Protein AF-A0A1Y0BW65-F1 (afdb_monomer)

Mean predicted aligned error: 6.93 Å

Foldseek 3Di:
DPPAQADAPVDQRQQWDQDPNWIKGKPDRPRHPPVPPLPPLVPDQAEAEADAFAEDDQVQQWEAEPNDTDTDPDRLRVLLVVLVCVVCVVSNHHYDPDDVVVALRHKYKYKHWDHKYWYQDPQGIKIKTWMKIWIHGNVDTDIDIDIMIMDIGPHDDPVCVNVVVSVRSND

pLDDT: mean 86.5, std 14.14, range [39.19, 97.94]

Structure (mmCIF, N/CA/C/O backbone):
data_AF-A0A1Y0BW65-F1
#
_entry.id   AF-A0A1Y0BW65-F1
#
loop_
_atom_site.group_PDB
_atom_site.id
_atom_site.type_symbol
_atom_site.label_atom_id
_atom_site.label_alt_id
_atom_site.label_comp_id
_atom_site.label_asym_id
_atom_site.label_entity_id
_atom_site.label_seq_id
_atom_site.pdbx_PDB_ins_code
_atom_site.Cartn_x
_atom_site.Cartn_y
_atom_site.Cartn_z
_atom_site.occupancy
_atom_site.B_iso_or_equiv
_atom_site.auth_seq_id
_atom_site.auth_comp_id
_atom_site.auth_asym_id
_atom_site.auth_atom_id
_atom_site.pdbx_PDB_model_num
ATOM 1 N N . SER A 1 1 ? 16.531 -30.750 9.169 1.00 39.47 1 SER A N 1
ATOM 2 C CA . SER A 1 1 ? 16.311 -29.639 10.112 1.00 39.47 1 SER A CA 1
ATOM 3 C C . SER A 1 1 ? 16.485 -28.324 9.358 1.00 39.47 1 SER A C 1
ATOM 5 O O . SER A 1 1 ? 17.614 -27.980 9.040 1.00 39.47 1 SER A O 1
ATOM 7 N N . LYS A 1 2 ? 15.400 -27.657 8.930 1.00 39.19 2 LYS A N 1
ATOM 8 C CA . LYS A 1 2 ? 15.455 -26.349 8.238 1.00 39.19 2 LYS A CA 1
ATOM 9 C C . LYS A 1 2 ? 15.138 -25.248 9.254 1.00 39.19 2 LYS A C 1
ATOM 11 O O . LYS A 1 2 ? 14.024 -24.743 9.294 1.00 39.19 2 LYS A O 1
ATOM 16 N N . ASN A 1 3 ? 16.102 -24.950 10.118 1.00 52.09 3 ASN A N 1
ATOM 17 C CA . ASN A 1 3 ? 15.992 -23.903 11.130 1.00 52.09 3 ASN A CA 1
ATOM 18 C C . ASN A 1 3 ? 16.607 -22.602 10.594 1.00 52.09 3 ASN A C 1
ATOM 20 O O . ASN A 1 3 ? 17.805 -22.401 10.755 1.00 52.09 3 ASN A O 1
ATOM 24 N N . SER A 1 4 ? 15.783 -21.781 9.931 1.00 56.47 4 SER A N 1
ATOM 25 C CA . SER A 1 4 ? 15.852 -20.302 9.871 1.00 56.47 4 SER A CA 1
ATOM 26 C C . SER A 1 4 ? 14.985 -19.789 8.706 1.00 56.47 4 SER A C 1
ATOM 28 O O . SER A 1 4 ? 15.422 -19.742 7.562 1.00 56.47 4 SER A O 1
ATOM 30 N N . GLN A 1 5 ? 13.718 -19.435 8.952 1.00 65.94 5 GLN A N 1
ATOM 31 C CA . GLN A 1 5 ? 12.853 -18.838 7.909 1.00 65.94 5 GLN A CA 1
ATOM 32 C C . GLN A 1 5 ? 12.758 -17.315 7.987 1.00 65.94 5 GLN A C 1
ATOM 34 O O . GLN A 1 5 ? 11.921 -16.701 7.333 1.00 65.94 5 GLN A O 1
ATOM 39 N N . CYS A 1 6 ? 13.605 -16.704 8.798 1.00 69.94 6 CYS A N 1
ATOM 40 C CA . CYS A 1 6 ? 13.680 -15.269 8.912 1.00 69.94 6 CYS A CA 1
ATOM 41 C C . CYS A 1 6 ? 15.125 -14.877 9.243 1.00 69.94 6 CYS A C 1
ATOM 43 O O . CYS A 1 6 ? 15.888 -15.663 9.814 1.00 69.94 6 CYS A O 1
ATOM 45 N N . SER A 1 7 ? 15.493 -13.672 8.837 1.00 74.06 7 SER A N 1
ATOM 46 C CA . SER A 1 7 ? 16.788 -13.037 9.052 1.00 74.06 7 SER A CA 1
ATOM 47 C C . SER A 1 7 ? 16.697 -12.066 10.232 1.00 74.06 7 SER A C 1
ATOM 49 O O . SER A 1 7 ? 15.607 -11.654 10.637 1.00 74.06 7 SER A O 1
ATOM 51 N N . SER A 1 8 ? 17.835 -11.659 10.797 1.00 75.56 8 SER A N 1
ATOM 52 C CA . SER A 1 8 ? 17.840 -10.589 11.803 1.00 75.56 8 SER A CA 1
ATOM 53 C C . SER A 1 8 ? 17.284 -9.284 11.211 1.00 75.56 8 SER A C 1
ATOM 55 O O . SER A 1 8 ? 17.624 -8.934 10.080 1.00 75.56 8 SER A O 1
ATOM 57 N N . CYS A 1 9 ? 16.491 -8.534 11.987 1.00 74.31 9 CYS A N 1
ATOM 58 C CA . CYS A 1 9 ? 16.044 -7.172 11.629 1.00 74.31 9 CYS A CA 1
ATOM 59 C C . CYS A 1 9 ? 17.191 -6.175 11.485 1.00 74.31 9 CYS A C 1
ATOM 61 O O . CYS A 1 9 ? 16.990 -5.082 10.976 1.00 74.31 9 CYS A O 1
ATOM 63 N N . GLU A 1 10 ? 18.372 -6.528 11.976 1.00 76.06 10 GLU A N 1
ATOM 64 C CA . GLU A 1 10 ? 19.573 -5.702 11.883 1.00 76.06 10 GLU A CA 1
ATOM 65 C C . GLU A 1 10 ? 20.397 -6.049 10.635 1.00 76.06 10 GLU A C 1
ATOM 67 O O . GLU A 1 10 ? 21.383 -5.384 10.335 1.00 76.06 10 GLU A O 1
ATOM 72 N N . SER A 1 11 ? 20.004 -7.095 9.897 1.00 78.00 11 SER A N 1
ATOM 73 C CA . SER A 1 11 ? 20.703 -7.557 8.698 1.00 78.00 11 SER A CA 1
ATOM 74 C C . SER A 1 11 ? 19.991 -7.112 7.413 1.00 78.00 11 SER A C 1
ATOM 76 O O . SER A 1 11 ? 18.757 -7.131 7.374 1.00 78.00 11 SER A O 1
ATOM 78 N N . PRO A 1 12 ? 20.730 -6.807 6.325 1.00 72.19 12 PRO A N 1
ATOM 79 C CA . PRO A 1 12 ? 20.138 -6.514 5.014 1.00 72.19 12 PRO A CA 1
ATOM 80 C C . PRO A 1 12 ? 19.199 -7.622 4.519 1.00 72.19 12 PRO A C 1
ATOM 82 O O . PRO A 1 12 ? 18.122 -7.347 3.998 1.00 72.19 12 PRO A O 1
ATOM 85 N N . GLY A 1 13 ? 19.531 -8.886 4.806 1.00 76.38 13 GLY A N 1
ATOM 86 C CA . GLY A 1 13 ? 18.698 -10.043 4.465 1.00 76.38 13 GLY A CA 1
ATOM 87 C C . GLY A 1 13 ? 17.323 -10.082 5.149 1.00 76.38 13 GLY A C 1
ATOM 88 O O . GLY A 1 13 ? 16.528 -10.961 4.840 1.00 76.38 13 GLY A O 1
ATOM 89 N N . GLY A 1 14 ? 17.024 -9.173 6.085 1.00 79.81 14 GLY A N 1
ATOM 90 C CA . GLY A 1 14 ? 15.678 -8.980 6.635 1.00 79.81 14 GLY A CA 1
ATOM 91 C C . GLY A 1 14 ? 14.772 -8.108 5.758 1.00 79.81 14 GLY A C 1
ATOM 92 O O . GLY A 1 14 ? 13.551 -8.186 5.888 1.00 79.81 14 GLY A O 1
ATOM 93 N N . PHE A 1 15 ? 15.357 -7.311 4.864 1.00 85.88 15 PHE A N 1
ATOM 94 C CA . PHE A 1 15 ? 14.691 -6.311 4.020 1.00 85.88 15 PHE A CA 1
ATOM 95 C C . PHE A 1 15 ? 14.712 -6.674 2.531 1.00 85.88 15 PHE A C 1
ATOM 97 O O . PHE A 1 15 ? 14.035 -6.037 1.726 1.00 85.88 15 PHE A O 1
ATOM 104 N N . GLU A 1 16 ? 15.464 -7.713 2.179 1.00 89.88 16 GLU A N 1
ATOM 105 C CA . GLU A 1 16 ? 15.623 -8.212 0.820 1.00 89.88 16 GLU A CA 1
ATOM 106 C C . GLU A 1 16 ? 14.892 -9.548 0.623 1.00 89.88 16 GLU A C 1
ATOM 108 O O . GLU A 1 16 ? 14.811 -10.384 1.525 1.00 89.88 16 GLU A O 1
ATOM 113 N N . ALA A 1 17 ? 14.372 -9.778 -0.581 1.00 89.62 17 ALA A N 1
ATOM 114 C CA . ALA A 1 17 ? 13.780 -11.050 -0.978 1.00 89.62 17 ALA A CA 1
ATOM 115 C C . ALA A 1 17 ? 13.952 -11.297 -2.482 1.00 89.62 17 ALA A C 1
ATOM 117 O O . ALA A 1 17 ? 13.946 -10.367 -3.284 1.00 89.62 17 ALA A O 1
ATOM 118 N N . LYS A 1 18 ? 14.036 -12.568 -2.893 1.00 92.19 18 LYS A N 1
ATOM 119 C CA . LYS A 1 18 ? 13.882 -12.934 -4.308 1.00 92.19 18 LYS A CA 1
ATOM 120 C C . LYS A 1 18 ? 12.408 -13.150 -4.624 1.00 92.19 18 LYS A C 1
ATOM 122 O O . LYS A 1 18 ? 11.811 -14.110 -4.139 1.00 92.19 18 LYS A O 1
ATOM 127 N N . ILE A 1 19 ? 11.835 -12.289 -5.460 1.00 90.06 19 ILE A N 1
ATOM 128 C CA . ILE A 1 19 ? 10.431 -12.361 -5.879 1.00 90.06 19 ILE A CA 1
ATOM 129 C C . ILE A 1 19 ? 10.393 -12.387 -7.403 1.00 90.06 19 ILE A C 1
ATOM 131 O O . ILE A 1 19 ? 10.914 -11.484 -8.050 1.00 90.06 19 ILE A O 1
ATOM 135 N N . LYS A 1 20 ? 9.801 -13.446 -7.972 1.00 91.62 20 LYS A N 1
ATOM 136 C CA . LYS A 1 20 ? 9.796 -13.709 -9.424 1.00 91.62 20 LYS A CA 1
ATOM 137 C C . LYS A 1 20 ? 11.196 -13.690 -10.065 1.00 91.62 20 LYS A C 1
ATOM 139 O O . LYS A 1 20 ? 11.372 -13.301 -11.209 1.00 91.62 20 LYS A O 1
ATOM 144 N N . GLY A 1 21 ? 12.209 -14.118 -9.311 1.00 91.75 21 GLY A N 1
ATOM 145 C CA . GLY A 1 21 ? 13.603 -14.132 -9.765 1.00 91.75 21 GLY A CA 1
ATOM 146 C C . GLY A 1 21 ? 14.328 -12.785 -9.668 1.00 91.75 21 GLY A C 1
ATOM 147 O O . GLY A 1 21 ? 15.551 -12.775 -9.787 1.00 91.75 21 GLY A O 1
ATOM 148 N N . LEU A 1 22 ? 13.620 -11.690 -9.375 1.00 94.75 22 LEU A N 1
ATOM 149 C CA . LEU A 1 22 ? 14.193 -10.358 -9.176 1.00 94.75 22 LEU A CA 1
ATOM 150 C C . LEU A 1 22 ? 14.544 -10.114 -7.705 1.00 94.75 22 LEU A C 1
ATOM 152 O O . LEU A 1 22 ? 13.912 -10.680 -6.806 1.00 94.75 22 LEU A O 1
ATOM 156 N N . LEU A 1 23 ? 15.551 -9.270 -7.462 1.00 94.69 23 LEU A N 1
ATOM 157 C CA . 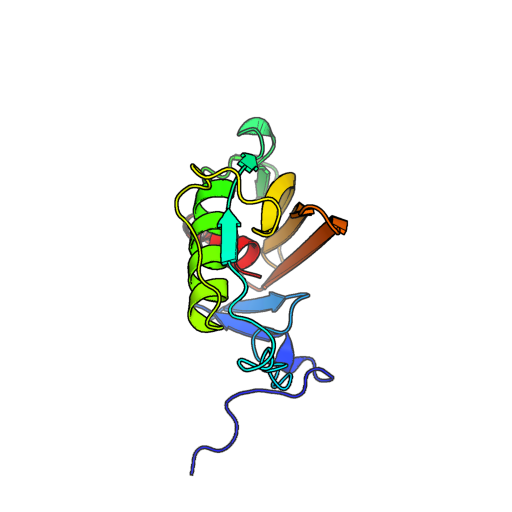LEU A 1 23 ? 15.887 -8.820 -6.113 1.00 94.69 23 LEU A CA 1
ATOM 158 C C . LEU A 1 23 ? 14.946 -7.681 -5.722 1.00 94.69 23 LEU A C 1
ATOM 160 O O . LEU A 1 23 ? 14.955 -6.613 -6.331 1.00 94.69 23 LEU A O 1
ATOM 164 N N . TYR A 1 24 ? 14.139 -7.938 -4.705 1.00 94.00 24 TYR A N 1
ATOM 165 C CA . TYR A 1 24 ? 13.208 -6.998 -4.112 1.00 94.00 24 TYR A CA 1
ATOM 166 C C . TYR A 1 24 ? 13.778 -6.484 -2.792 1.00 94.00 24 TYR A C 1
ATOM 168 O O . TYR A 1 24 ? 14.147 -7.289 -1.938 1.00 94.00 24 TYR A O 1
ATOM 176 N N . ILE A 1 25 ? 13.824 -5.169 -2.625 1.00 93.81 25 ILE A N 1
ATOM 177 C CA . ILE A 1 25 ? 14.353 -4.478 -1.448 1.00 93.81 25 ILE A CA 1
ATOM 178 C C . ILE A 1 25 ? 13.255 -3.567 -0.904 1.00 93.81 25 ILE A C 1
ATOM 180 O O . ILE A 1 25 ? 12.541 -2.917 -1.665 1.00 93.81 25 ILE A O 1
ATOM 184 N N . SER A 1 26 ? 13.107 -3.537 0.413 1.00 90.31 26 SER A N 1
ATOM 185 C CA . SER A 1 26 ? 12.027 -2.855 1.122 1.00 90.31 26 SER A CA 1
ATOM 186 C C . SER A 1 26 ? 12.571 -2.057 2.295 1.00 90.31 26 SER A C 1
ATOM 188 O O . SER A 1 26 ? 13.522 -2.486 2.940 1.00 90.31 26 SER A O 1
ATOM 190 N N . ASP A 1 27 ? 11.943 -0.935 2.638 1.00 88.25 27 ASP A N 1
ATOM 191 C CA . ASP A 1 27 ? 12.229 -0.247 3.905 1.00 88.25 27 ASP A CA 1
ATOM 192 C C . ASP A 1 27 ? 11.510 -0.871 5.119 1.00 88.25 27 ASP A C 1
ATOM 194 O O . ASP A 1 27 ? 11.823 -0.552 6.267 1.00 88.25 27 ASP A O 1
ATOM 198 N N . VAL A 1 28 ? 10.602 -1.819 4.876 1.00 83.81 28 VAL A N 1
ATOM 199 C CA . VAL A 1 28 ? 9.945 -2.666 5.881 1.00 83.81 28 VAL A CA 1
ATOM 200 C C . VAL A 1 28 ? 10.552 -4.072 5.863 1.00 83.81 28 VAL A C 1
ATOM 202 O O . VAL A 1 28 ? 10.768 -4.652 4.800 1.00 83.81 28 VAL A O 1
ATOM 205 N N . GLY A 1 29 ? 10.831 -4.649 7.034 1.00 79.75 29 GLY A N 1
ATOM 206 C CA . GLY A 1 29 ? 11.454 -5.972 7.137 1.00 79.75 29 GLY A CA 1
ATOM 207 C C . GLY A 1 29 ? 10.536 -7.096 6.641 1.00 79.75 29 GLY A C 1
ATOM 208 O O . GLY A 1 29 ? 9.660 -7.543 7.376 1.00 79.75 29 GLY A O 1
ATOM 209 N N . ILE A 1 30 ? 10.756 -7.581 5.418 1.00 74.94 30 ILE A N 1
ATOM 210 C CA . ILE A 1 30 ? 9.965 -8.642 4.765 1.00 74.94 30 ILE A CA 1
ATOM 211 C C . ILE A 1 30 ? 10.276 -10.019 5.354 1.00 74.94 30 ILE A C 1
ATOM 213 O O . ILE A 1 30 ? 9.386 -10.848 5.535 1.00 74.94 30 ILE A O 1
ATOM 217 N N . GLN A 1 31 ? 11.555 -10.272 5.627 1.00 73.88 31 GLN A N 1
ATOM 218 C CA . GLN A 1 31 ? 12.056 -11.532 6.170 1.00 73.88 31 GLN A CA 1
ATOM 219 C C . GLN A 1 31 ? 12.568 -11.368 7.596 1.00 73.88 31 GLN A C 1
ATOM 221 O O . GLN A 1 31 ? 13.235 -12.259 8.109 1.00 73.88 31 GLN A O 1
ATOM 226 N N . CYS A 1 32 ? 12.298 -10.245 8.259 1.00 74.06 32 CYS A N 1
ATOM 227 C CA . CYS A 1 32 ? 12.807 -10.054 9.604 1.00 74.06 32 CYS A CA 1
ATOM 228 C C . CYS A 1 32 ? 12.104 -10.971 10.630 1.00 74.06 32 CYS A C 1
ATOM 230 O O . CYS A 1 32 ? 10.878 -10.993 10.730 1.00 74.06 32 CYS A O 1
ATOM 232 N N . CYS A 1 33 ? 12.895 -11.631 11.486 1.00 68.62 33 CYS A N 1
ATOM 233 C CA . CYS A 1 33 ? 12.448 -12.346 12.686 1.00 68.62 33 CYS A CA 1
ATOM 234 C C . CYS A 1 33 ? 11.981 -11.420 13.820 1.00 68.62 33 CYS A C 1
ATOM 236 O O . CYS A 1 33 ? 12.143 -11.790 14.983 1.00 68.62 33 CYS A O 1
ATOM 238 N N . ALA A 1 34 ? 11.470 -10.213 13.546 1.00 60.75 34 ALA A N 1
ATOM 239 C CA . ALA A 1 34 ? 11.008 -9.326 14.604 1.00 60.75 34 ALA A CA 1
ATOM 240 C C . ALA A 1 34 ? 10.043 -10.162 15.424 1.00 60.75 34 ALA A C 1
ATOM 242 O O . ALA A 1 34 ? 9.055 -10.645 14.864 1.00 60.75 34 ALA A O 1
ATOM 243 N N . ASN A 1 35 ? 10.395 -10.412 16.695 1.00 49.19 35 ASN A N 1
ATOM 244 C CA . ASN A 1 35 ? 9.522 -11.106 17.623 1.00 49.19 35 ASN A CA 1
ATOM 245 C C . ASN A 1 35 ? 8.207 -10.382 17.4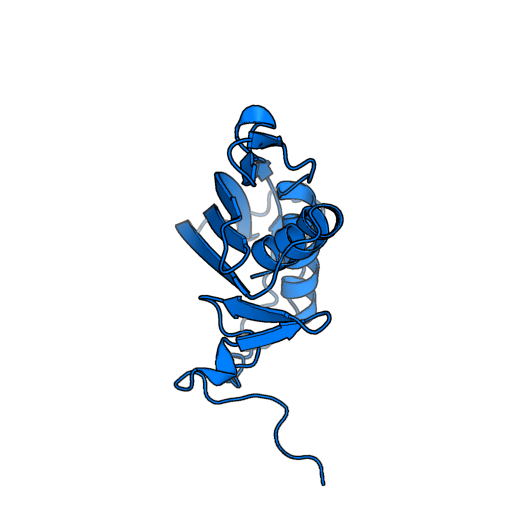51 1.00 49.19 35 ASN A C 1
ATOM 247 O O . ASN A 1 35 ? 8.132 -9.192 17.783 1.00 49.19 35 ASN A O 1
ATOM 251 N N . LYS A 1 36 ? 7.235 -11.046 16.803 1.00 50.88 36 LYS A N 1
ATOM 252 C CA . LYS A 1 36 ? 5.890 -10.519 16.670 1.00 50.88 36 LYS A CA 1
ATOM 253 C C . LYS A 1 36 ? 5.600 -10.152 18.104 1.00 50.88 36 LYS A C 1
ATOM 255 O O . LYS A 1 36 ? 5.581 -11.051 18.941 1.00 50.88 36 LYS A O 1
ATOM 260 N N . ARG A 1 37 ? 5.528 -8.852 18.420 1.00 44.03 37 ARG A N 1
ATOM 261 C CA . ARG A 1 37 ? 4.926 -8.402 19.664 1.00 44.03 37 ARG A CA 1
ATOM 262 C C . ARG A 1 37 ? 3.538 -8.975 19.521 1.00 44.03 37 ARG A C 1
ATOM 264 O O . ARG A 1 37 ? 2.705 -8.409 18.816 1.00 44.03 37 ARG A O 1
ATOM 271 N N . THR A 1 38 ? 3.383 -10.194 20.017 1.00 48.12 38 THR A N 1
ATOM 272 C CA . THR A 1 38 ? 2.133 -10.864 20.230 1.00 48.12 38 THR A CA 1
ATOM 273 C C . THR A 1 38 ? 1.418 -9.814 21.031 1.00 48.12 38 THR A C 1
ATOM 275 O O . THR A 1 38 ? 1.814 -9.490 22.151 1.00 48.12 38 THR A O 1
ATOM 278 N N . LEU A 1 39 ? 0.494 -9.120 20.362 1.00 48.22 39 LEU A N 1
ATOM 279 C CA . LEU A 1 39 ? -0.532 -8.387 21.065 1.00 48.22 39 LEU A CA 1
ATOM 280 C C . LEU A 1 39 ? -0.968 -9.364 22.136 1.00 48.22 39 LEU A C 1
ATOM 282 O O . LEU A 1 39 ? -1.361 -10.477 21.791 1.00 48.22 39 LEU A O 1
ATOM 286 N N . ASP A 1 40 ? -0.728 -9.009 23.394 1.00 44.47 40 ASP A N 1
ATOM 287 C CA . ASP A 1 40 ? -1.146 -9.838 24.502 1.00 44.47 40 ASP A CA 1
ATOM 288 C C . ASP A 1 40 ? -2.646 -10.036 24.307 1.00 44.47 40 ASP A C 1
ATOM 290 O O . ASP A 1 40 ? -3.435 -9.098 24.453 1.00 44.47 40 ASP A O 1
ATOM 294 N N . THR A 1 41 ? -3.025 -11.224 23.840 1.00 50.94 41 THR A N 1
ATOM 295 C CA . THR A 1 41 ? -4.401 -11.546 23.468 1.00 50.94 41 THR A CA 1
ATOM 296 C C . THR A 1 41 ? -5.307 -11.509 24.698 1.00 50.94 41 THR A C 1
ATOM 298 O O . THR A 1 41 ? -6.526 -11.462 24.551 1.00 50.94 41 THR A O 1
ATOM 301 N N . GLY A 1 42 ? -4.722 -11.484 25.906 1.00 46.88 42 GLY A N 1
ATOM 302 C CA . GLY A 1 42 ? -5.410 -11.262 27.173 1.00 46.88 42 GLY A CA 1
ATOM 303 C C . GLY A 1 42 ? -5.732 -9.793 27.474 1.00 46.88 42 GLY A C 1
ATOM 304 O O . GLY A 1 42 ? -6.643 -9.528 28.256 1.00 46.88 42 GLY A O 1
ATOM 305 N N . ILE A 1 43 ? -5.073 -8.818 26.832 1.00 48.50 43 ILE A N 1
ATOM 306 C CA . ILE A 1 43 ? -5.307 -7.379 27.055 1.00 48.50 43 ILE A CA 1
ATOM 307 C C . ILE A 1 43 ? -6.306 -6.858 26.010 1.00 48.50 43 ILE A C 1
ATOM 309 O O . ILE A 1 43 ? -5.985 -6.088 25.102 1.00 48.50 43 ILE A O 1
ATOM 313 N N . ALA A 1 44 ? -7.551 -7.297 26.202 1.00 47.84 44 ALA A N 1
ATOM 314 C CA . ALA A 1 44 ? -8.771 -6.936 25.483 1.00 47.84 44 ALA A CA 1
ATOM 315 C C . ALA A 1 44 ? -8.813 -7.322 23.992 1.00 47.84 44 ALA A C 1
ATOM 317 O O . ALA A 1 44 ? -8.042 -6.835 23.167 1.00 47.84 44 ALA A O 1
ATOM 318 N N . LEU A 1 45 ? -9.833 -8.112 23.634 1.00 52.69 45 LEU A N 1
ATOM 319 C CA . LEU A 1 45 ? -10.368 -8.235 22.275 1.00 52.69 45 LEU A CA 1
ATOM 320 C C . LEU A 1 45 ? -10.707 -6.831 21.742 1.00 52.69 45 LEU A C 1
ATOM 322 O O . LEU A 1 45 ? -11.809 -6.315 21.944 1.00 52.69 45 LEU A O 1
ATOM 326 N N . LYS A 1 46 ? -9.737 -6.166 21.109 1.00 72.88 46 LYS A N 1
ATOM 327 C CA . LYS A 1 46 ? -9.926 -4.832 20.538 1.00 72.88 46 LYS A CA 1
ATOM 328 C C . LYS A 1 46 ? -10.804 -4.983 19.306 1.00 72.88 46 LYS A C 1
ATOM 330 O O . LYS A 1 46 ? -10.407 -5.607 18.329 1.00 72.88 46 LYS A O 1
ATOM 335 N N . LYS A 1 47 ? -12.009 -4.420 19.370 1.00 87.69 47 LYS A N 1
ATOM 336 C CA . LYS A 1 47 ? -12.861 -4.236 18.198 1.00 87.69 47 LYS A CA 1
ATOM 337 C C . LYS A 1 47 ? -12.380 -3.011 17.433 1.00 87.69 47 LYS A C 1
ATOM 339 O O . LYS A 1 47 ? -12.184 -1.939 18.016 1.00 87.69 47 LYS A O 1
ATOM 344 N N . VAL A 1 48 ? -12.207 -3.180 16.135 1.00 90.50 48 VAL A N 1
ATOM 345 C CA . VAL A 1 48 ? -11.812 -2.126 15.209 1.00 90.50 48 VAL A CA 1
ATOM 346 C C . VAL A 1 48 ? -12.884 -1.994 14.142 1.00 90.50 48 VAL A C 1
ATOM 348 O O . VAL A 1 48 ? -13.412 -2.991 13.665 1.00 90.50 48 VAL A O 1
ATOM 351 N N . TYR A 1 49 ? -13.178 -0.764 13.747 1.00 92.81 49 TYR A N 1
ATOM 352 C CA . TYR A 1 49 ? -14.021 -0.464 12.601 1.00 92.81 49 TYR A CA 1
ATOM 353 C C . TYR A 1 49 ? -13.170 0.212 11.524 1.00 92.81 49 TYR A C 1
ATOM 355 O O . TYR A 1 49 ? -12.640 1.305 11.739 1.00 92.81 49 TYR A O 1
ATOM 363 N N . LEU A 1 50 ? -13.016 -0.458 10.381 1.00 93.38 50 LEU A N 1
ATOM 364 C CA . LEU A 1 50 ? -12.359 0.101 9.201 1.00 93.38 50 LEU A CA 1
ATOM 365 C C . LEU A 1 50 ? -13.353 1.047 8.515 1.00 93.38 50 LEU A C 1
ATOM 367 O O . LEU A 1 50 ? -14.253 0.599 7.813 1.00 93.38 50 LEU A O 1
ATOM 371 N N . HIS A 1 51 ? -13.222 2.346 8.778 1.00 93.00 51 HIS A N 1
ATOM 372 C CA . HIS A 1 51 ? -14.270 3.328 8.516 1.00 93.00 51 HIS A CA 1
ATOM 373 C C . HIS A 1 51 ? -14.120 3.998 7.148 1.00 93.00 51 HIS A C 1
ATOM 375 O O . HIS A 1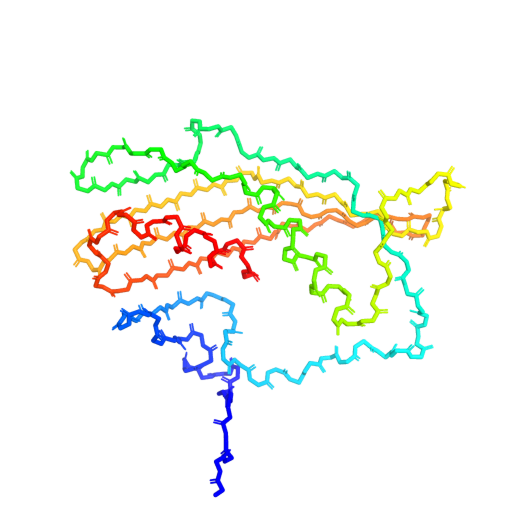 51 ? -14.991 3.823 6.296 1.00 93.00 51 HIS A O 1
ATOM 381 N N . ARG A 1 52 ? -13.044 4.760 6.905 1.00 93.75 52 ARG A N 1
ATOM 382 C CA . ARG A 1 52 ? -12.848 5.463 5.623 1.00 93.75 52 ARG A CA 1
ATOM 383 C C . ARG A 1 52 ? -11.461 5.250 5.054 1.00 93.75 52 ARG A C 1
ATOM 385 O O . ARG A 1 52 ? -10.463 5.489 5.721 1.00 93.75 52 ARG A O 1
ATOM 392 N N . PHE A 1 53 ? -11.419 4.835 3.793 1.00 95.62 53 PHE A N 1
ATOM 393 C CA . PHE A 1 53 ? -10.188 4.568 3.061 1.00 95.62 53 PHE A CA 1
ATOM 394 C C . PHE A 1 53 ? -10.223 5.358 1.757 1.00 95.62 53 PHE A C 1
ATOM 396 O O . PHE A 1 53 ? -10.945 5.009 0.820 1.00 95.62 53 PHE A O 1
ATOM 403 N N . TYR A 1 54 ? -9.468 6.448 1.718 1.00 96.88 54 TYR A N 1
ATOM 404 C CA . TYR A 1 54 ? -9.399 7.354 0.582 1.00 96.88 54 TYR A CA 1
ATOM 405 C C . TYR A 1 54 ? -8.220 6.996 -0.310 1.00 96.88 54 TYR A C 1
ATOM 407 O O . TYR A 1 54 ? -7.082 6.877 0.152 1.00 96.88 54 TYR A O 1
ATOM 415 N N . ASP A 1 55 ? -8.515 6.821 -1.592 1.00 97.06 55 ASP A N 1
ATOM 416 C CA . ASP A 1 55 ? -7.510 6.564 -2.612 1.00 97.06 55 ASP A CA 1
ATOM 417 C C . ASP A 1 55 ? -6.950 7.873 -3.191 1.00 97.06 55 ASP A C 1
ATOM 419 O O . ASP A 1 55 ? -7.562 8.941 -3.100 1.00 97.06 55 ASP A O 1
ATOM 423 N N . LEU A 1 56 ? -5.794 7.769 -3.837 1.00 96.19 56 LEU A N 1
ATOM 424 C CA . LEU A 1 56 ? -5.271 8.790 -4.728 1.00 96.19 56 LEU A CA 1
ATOM 425 C C . LEU A 1 56 ? -6.164 8.937 -5.957 1.00 96.19 56 LEU A C 1
ATOM 427 O O . LEU A 1 56 ? -6.717 7.963 -6.476 1.00 96.19 56 LEU A O 1
ATOM 431 N N . LYS A 1 57 ? -6.213 10.154 -6.501 1.00 94.19 57 LYS A N 1
ATOM 432 C CA . LYS A 1 57 ? -6.798 10.375 -7.827 1.00 94.19 57 LYS A CA 1
ATOM 433 C C . LYS A 1 57 ? -5.979 9.609 -8.866 1.00 94.19 57 LYS A C 1
ATOM 435 O O . LYS A 1 57 ? -4.753 9.575 -8.775 1.00 94.19 57 LYS A O 1
ATOM 440 N N . GLU A 1 58 ? -6.626 9.071 -9.895 1.00 86.81 58 GLU A N 1
ATOM 441 C CA . GLU A 1 58 ? -5.960 8.282 -10.948 1.00 86.81 58 GLU A CA 1
ATOM 442 C C . GLU A 1 58 ? -4.763 9.019 -11.572 1.00 86.81 58 GLU A C 1
ATOM 444 O O . GLU A 1 58 ? -3.681 8.455 -11.715 1.00 86.81 58 GLU A O 1
ATOM 449 N N . GLY A 1 59 ? -4.893 10.329 -11.815 1.00 90.44 59 GLY A N 1
ATOM 450 C CA . GLY A 1 59 ? -3.811 11.163 -12.354 1.00 90.44 59 GLY A CA 1
ATOM 451 C C . GLY A 1 59 ? -2.564 11.300 -11.460 1.00 90.44 59 GLY A C 1
ATOM 452 O O . GLY A 1 59 ? -1.531 11.797 -11.922 1.00 90.44 59 GLY A O 1
ATOM 453 N N . GLN A 1 60 ? -2.651 10.880 -10.194 1.00 94.50 60 GLN A N 1
ATOM 454 C CA . GLN A 1 60 ? -1.562 10.885 -9.211 1.00 94.50 60 GLN A CA 1
ATOM 455 C C . GLN A 1 60 ? -0.880 9.513 -9.078 1.00 94.50 60 GLN A C 1
ATOM 457 O O . GLN A 1 60 ? 0.207 9.432 -8.509 1.00 94.50 60 GLN A O 1
ATOM 462 N N . LYS A 1 61 ? -1.470 8.445 -9.626 1.00 96.00 61 LYS A N 1
ATOM 463 C CA . LYS A 1 61 ? -0.902 7.091 -9.614 1.00 96.00 61 LYS A CA 1
ATOM 464 C C . LYS A 1 61 ? 0.040 6.918 -10.803 1.00 96.00 61 LYS A C 1
ATOM 466 O O . LYS A 1 61 ? -0.327 6.360 -11.831 1.00 96.00 61 LYS A O 1
ATOM 471 N N . VAL A 1 62 ? 1.237 7.488 -10.694 1.00 95.94 62 VAL A N 1
ATOM 472 C CA . VAL A 1 62 ? 2.153 7.654 -11.829 1.00 95.94 62 VAL A CA 1
ATOM 473 C C . VAL A 1 62 ? 3.357 6.720 -11.748 1.00 95.94 62 VAL A C 1
ATOM 475 O O . VAL A 1 62 ? 4.072 6.711 -10.745 1.00 95.94 62 VAL A O 1
ATOM 478 N N . LEU A 1 63 ? 3.627 6.033 -12.859 1.00 96.56 63 LEU A N 1
ATOM 479 C CA . LEU A 1 63 ? 4.893 5.369 -13.156 1.00 96.56 63 LEU A CA 1
ATOM 480 C C . LEU A 1 63 ? 5.615 6.119 -14.283 1.00 96.56 63 LEU A C 1
ATOM 482 O O . LEU A 1 63 ? 5.096 6.238 -15.390 1.00 96.56 63 LEU A O 1
ATOM 486 N N . ASN A 1 64 ? 6.832 6.588 -14.029 1.00 96.81 64 ASN A N 1
ATOM 487 C CA . ASN A 1 64 ? 7.715 7.111 -15.066 1.00 96.81 64 ASN A CA 1
ATOM 488 C C . ASN A 1 64 ? 8.613 5.981 -15.573 1.00 96.81 64 ASN A C 1
ATOM 490 O O . ASN A 1 64 ? 9.485 5.524 -14.843 1.00 96.81 64 ASN A O 1
ATOM 494 N N . ALA A 1 65 ? 8.427 5.535 -16.810 1.00 95.00 65 ALA A N 1
ATOM 495 C CA . ALA A 1 65 ? 9.217 4.456 -17.396 1.00 95.00 65 ALA A CA 1
ATOM 496 C C . ALA A 1 65 ? 9.712 4.844 -18.787 1.00 95.00 65 ALA A C 1
ATOM 498 O O . ALA A 1 65 ? 8.929 5.288 -19.629 1.00 95.00 65 ALA A O 1
ATOM 499 N N . LYS A 1 66 ? 11.015 4.668 -19.044 1.00 88.19 66 LYS A N 1
ATOM 500 C CA . LYS A 1 66 ? 11.634 4.907 -20.366 1.00 88.19 66 LYS A CA 1
ATOM 501 C C . LYS A 1 66 ? 11.297 6.301 -20.934 1.00 88.19 66 LYS A C 1
ATOM 503 O O . LYS A 1 66 ? 10.957 6.447 -22.105 1.00 88.19 66 LYS A O 1
ATOM 508 N N . GLY A 1 67 ? 11.323 7.322 -20.070 1.00 86.44 67 GLY A N 1
ATOM 509 C CA . GLY A 1 67 ? 10.993 8.711 -20.421 1.00 86.44 67 GLY A CA 1
ATOM 510 C C . GLY A 1 67 ? 9.502 8.994 -20.660 1.00 86.44 67 GLY A C 1
ATOM 511 O O . GLY A 1 67 ? 9.155 10.100 -21.066 1.00 86.44 67 GLY A O 1
ATOM 512 N N . LYS A 1 68 ? 8.612 8.025 -20.414 1.00 92.69 68 LYS A N 1
ATOM 513 C CA . LYS A 1 68 ? 7.158 8.166 -20.562 1.00 92.69 68 LYS A CA 1
ATOM 514 C C . LYS A 1 68 ? 6.460 8.126 -19.210 1.00 92.69 68 LYS A C 1
ATOM 516 O O . LYS A 1 68 ? 6.859 7.390 -18.312 1.00 92.69 68 LYS A O 1
ATOM 521 N N . LYS A 1 69 ? 5.376 8.891 -19.105 1.00 94.38 69 LYS A N 1
ATOM 522 C CA . LYS A 1 69 ? 4.469 8.879 -17.958 1.00 94.38 69 LYS A CA 1
ATOM 523 C C . LYS A 1 69 ? 3.345 7.874 -18.213 1.00 94.38 69 LYS A C 1
ATOM 525 O O . LYS A 1 69 ? 2.593 8.031 -19.171 1.00 94.38 69 LYS A O 1
ATOM 530 N N . LEU A 1 70 ? 3.243 6.863 -17.362 1.00 94.12 70 LEU A N 1
ATOM 531 C CA . LEU A 1 70 ? 2.209 5.830 -17.369 1.00 94.12 70 LEU A CA 1
ATOM 532 C C . LEU A 1 70 ? 1.337 5.972 -16.117 1.00 94.12 70 LEU A C 1
ATOM 534 O O . LEU A 1 70 ? 1.809 6.430 -15.073 1.00 94.12 70 LEU A O 1
ATOM 538 N N . PHE A 1 71 ? 0.072 5.571 -16.224 1.00 93.38 71 PHE A N 1
ATOM 539 C CA . PHE A 1 71 ? -0.854 5.542 -15.095 1.00 93.38 71 PHE A CA 1
ATOM 540 C C . PHE A 1 71 ? -0.991 4.121 -14.562 1.00 93.38 71 PHE A C 1
ATOM 542 O O . PHE A 1 71 ? -1.089 3.165 -15.331 1.00 93.38 71 PHE A O 1
ATOM 549 N N . VAL A 1 72 ? -0.973 3.999 -13.241 1.00 93.62 72 VAL A N 1
ATOM 550 C CA . VAL A 1 72 ? -1.122 2.733 -12.530 1.00 93.62 72 VAL A CA 1
ATOM 551 C C . VAL A 1 72 ? -2.586 2.571 -12.151 1.00 93.62 72 VAL A C 1
ATOM 553 O O . VAL A 1 72 ? -3.086 3.243 -11.247 1.00 93.62 72 VAL A O 1
ATOM 556 N N . ASP A 1 73 ? -3.261 1.671 -12.858 1.00 91.44 73 ASP A N 1
ATOM 557 C CA . ASP A 1 73 ? -4.664 1.330 -12.636 1.00 91.44 73 ASP A CA 1
ATOM 558 C C . ASP A 1 73 ? -4.793 0.275 -11.528 1.00 91.44 73 ASP A C 1
ATOM 560 O O . ASP A 1 73 ? -4.913 -0.927 -11.764 1.00 91.44 73 ASP A O 1
ATOM 564 N N . VAL A 1 74 ? -4.647 0.730 -10.283 1.00 93.38 74 VAL A N 1
ATOM 565 C CA . VAL A 1 74 ? -4.830 -0.087 -9.077 1.00 93.38 74 VAL A CA 1
ATOM 566 C C . VAL A 1 74 ? -5.639 0.714 -8.072 1.00 93.38 74 VAL A C 1
ATOM 568 O O . VAL A 1 74 ? -5.368 1.893 -7.851 1.00 93.38 74 VAL A O 1
ATOM 571 N N . ASN A 1 75 ? -6.608 0.072 -7.428 1.00 95.19 75 ASN A N 1
ATOM 572 C CA . ASN A 1 75 ? -7.438 0.681 -6.393 1.00 95.19 75 ASN A CA 1
ATOM 573 C C . ASN A 1 75 ? -6.749 0.540 -5.021 1.00 95.19 75 ASN A C 1
ATOM 575 O O . ASN A 1 75 ? -6.915 -0.474 -4.339 1.00 95.19 75 ASN A O 1
ATOM 579 N N . PHE A 1 76 ? -5.892 1.496 -4.644 1.00 96.25 76 PHE A N 1
ATOM 580 C CA . PHE A 1 76 ? -4.961 1.318 -3.521 1.00 96.25 76 PHE A CA 1
ATOM 581 C C . PHE A 1 76 ? -5.711 1.156 -2.201 1.00 96.25 76 PHE A C 1
ATOM 583 O O . PHE A 1 76 ? -5.314 0.353 -1.359 1.00 96.25 76 PHE A O 1
ATOM 590 N N . ASN A 1 77 ? -6.812 1.890 -2.027 1.00 95.00 77 ASN A N 1
ATOM 591 C CA . ASN A 1 77 ? -7.631 1.826 -0.820 1.00 95.00 77 ASN A CA 1
ATOM 592 C C . ASN A 1 77 ? -8.257 0.436 -0.623 1.00 95.00 77 ASN A C 1
ATOM 594 O O . ASN A 1 77 ? -8.211 -0.090 0.485 1.00 95.00 77 ASN A O 1
ATOM 598 N N . ALA A 1 78 ? -8.764 -0.190 -1.687 1.00 94.81 78 ALA A N 1
ATOM 599 C CA . ALA A 1 78 ? -9.366 -1.516 -1.648 1.00 94.81 78 ALA A CA 1
ATOM 600 C C . ALA A 1 78 ? -8.311 -2.602 -1.390 1.00 94.81 78 ALA A C 1
ATOM 602 O O . ALA A 1 78 ? -8.529 -3.508 -0.579 1.00 94.81 78 ALA A O 1
ATOM 603 N N . VAL A 1 79 ? -7.143 -2.482 -2.033 1.00 95.44 79 VAL A N 1
ATOM 604 C CA . VAL A 1 79 ? -6.006 -3.387 -1.811 1.00 95.44 79 VAL A CA 1
ATOM 605 C C . VAL A 1 79 ? -5.531 -3.298 -0.359 1.00 95.44 79 VAL A C 1
ATOM 607 O O . VAL A 1 79 ? -5.437 -4.319 0.322 1.00 95.44 79 VAL A O 1
ATOM 610 N N . PHE A 1 80 ? -5.304 -2.085 0.148 1.00 94.75 80 PHE A N 1
ATOM 611 C CA . PHE A 1 80 ? -4.849 -1.871 1.521 1.00 94.75 80 PHE A CA 1
ATOM 612 C C . PHE A 1 80 ? -5.883 -2.308 2.558 1.00 94.75 80 PHE A C 1
ATOM 614 O O . PHE A 1 80 ? -5.526 -2.965 3.531 1.00 94.75 80 PHE A O 1
ATOM 621 N N . TYR A 1 81 ? -7.166 -1.998 2.342 1.00 94.19 81 TYR A N 1
ATOM 622 C CA . TYR A 1 81 ? -8.256 -2.451 3.208 1.00 94.19 81 TYR A CA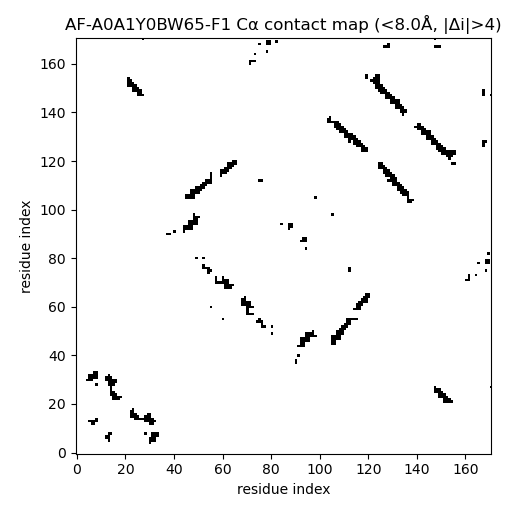 1
ATOM 623 C C . TYR A 1 81 ? -8.228 -3.973 3.370 1.00 94.19 81 TYR A C 1
ATOM 625 O O . TYR A 1 81 ? -8.299 -4.482 4.489 1.00 94.19 81 TYR A O 1
ATOM 633 N N . THR A 1 82 ? -8.074 -4.694 2.256 1.00 94.44 82 THR A N 1
ATOM 634 C CA . TH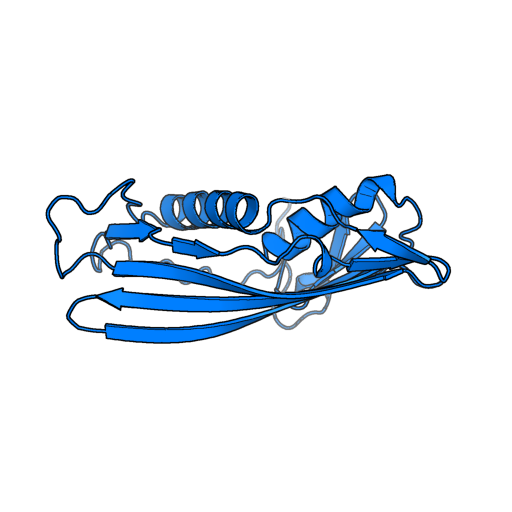R A 1 82 ? -8.049 -6.161 2.247 1.00 94.44 82 THR A CA 1
ATOM 635 C C . THR A 1 82 ? -6.879 -6.698 3.068 1.00 94.44 82 THR A C 1
ATOM 637 O O . THR A 1 82 ? -7.086 -7.545 3.938 1.00 94.44 82 THR A O 1
ATOM 640 N N . TYR A 1 83 ? -5.666 -6.180 2.846 1.00 93.12 83 TYR A N 1
ATOM 641 C CA . TYR A 1 83 ? -4.493 -6.613 3.608 1.00 93.12 83 TYR A CA 1
ATOM 642 C C . TYR A 1 83 ? -4.595 -6.252 5.086 1.00 93.12 83 TYR A C 1
ATOM 644 O O . TYR A 1 83 ? -4.325 -7.098 5.934 1.00 93.12 83 TYR A O 1
ATOM 652 N N . LEU A 1 84 ? -5.039 -5.037 5.414 1.00 91.69 84 LEU A N 1
ATOM 653 C CA . LEU A 1 84 ? -5.191 -4.611 6.799 1.00 91.69 84 LEU A CA 1
ATOM 654 C C . LEU A 1 84 ? -6.214 -5.477 7.542 1.00 91.69 84 LEU A C 1
ATOM 656 O O . LEU A 1 84 ? -5.942 -5.888 8.667 1.00 91.69 84 LEU A O 1
ATOM 660 N N . LYS A 1 85 ? -7.364 -5.787 6.927 1.00 92.94 85 LYS A N 1
ATOM 661 C CA . LYS A 1 85 ? -8.379 -6.663 7.533 1.00 92.94 85 LYS A CA 1
ATOM 662 C C . LYS A 1 85 ? -7.785 -8.033 7.867 1.00 92.94 85 LYS A C 1
ATOM 664 O O . LYS A 1 85 ? -7.834 -8.437 9.026 1.00 92.94 85 LYS A O 1
ATOM 669 N N . GLN A 1 86 ? -7.127 -8.673 6.899 1.00 91.44 86 GLN A N 1
ATOM 670 C CA . GLN A 1 86 ? -6.459 -9.967 7.094 1.00 91.44 86 GLN A CA 1
ATOM 671 C C . GLN A 1 86 ? -5.400 -9.914 8.204 1.00 91.44 86 GLN A C 1
ATOM 673 O O . GLN A 1 86 ? -5.331 -10.796 9.056 1.00 91.44 86 GLN A O 1
ATOM 678 N N . GLU A 1 87 ? -4.582 -8.864 8.216 1.00 87.38 87 GLU A N 1
ATOM 679 C CA . GLU A 1 87 ? -3.507 -8.660 9.186 1.00 87.38 87 GLU A CA 1
ATOM 680 C C . GLU A 1 87 ? -4.024 -8.388 10.610 1.00 87.38 87 GLU A C 1
ATOM 682 O O . GLU A 1 87 ? -3.394 -8.797 11.590 1.00 87.38 87 GLU A O 1
ATOM 687 N N . LEU A 1 88 ? -5.156 -7.699 10.755 1.00 87.94 88 LEU A N 1
ATOM 688 C CA . LEU A 1 88 ? -5.813 -7.487 12.046 1.00 87.94 88 LEU A CA 1
ATOM 689 C C . LEU A 1 88 ? -6.446 -8.791 12.552 1.00 87.94 88 LEU A C 1
ATOM 691 O O . LEU A 1 88 ? -6.188 -9.195 13.688 1.00 87.94 88 LEU A O 1
ATOM 695 N N . GLU A 1 89 ? -7.199 -9.485 11.701 1.00 88.00 89 GLU A N 1
ATOM 696 C CA . GLU A 1 89 ? -7.860 -10.753 12.034 1.00 88.00 89 GLU A CA 1
ATOM 697 C C . GLU A 1 89 ? -6.846 -11.845 12.403 1.00 88.00 89 GLU A C 1
ATOM 699 O O . GLU A 1 89 ? -7.009 -12.527 13.415 1.00 88.00 89 GLU A O 1
ATOM 704 N N . ALA A 1 90 ? -5.731 -11.946 11.670 1.00 84.69 90 ALA A N 1
ATOM 705 C CA . ALA A 1 90 ? -4.634 -12.868 11.980 1.00 84.69 90 ALA A CA 1
ATOM 706 C C . ALA A 1 90 ? -3.957 -12.583 13.335 1.00 84.69 90 ALA A C 1
ATOM 708 O O . ALA A 1 90 ? -3.282 -13.453 13.888 1.00 84.69 90 ALA A O 1
ATOM 709 N N . ARG A 1 91 ? -4.127 -11.372 13.882 1.00 81.81 91 ARG A N 1
ATOM 710 C CA . ARG A 1 91 ? -3.673 -10.978 15.226 1.00 81.81 91 ARG A CA 1
ATOM 711 C C . ARG A 1 91 ? -4.779 -11.090 16.286 1.00 81.81 91 ARG A C 1
ATOM 713 O O . ARG A 1 91 ? -4.582 -10.622 17.405 1.00 81.81 91 ARG A O 1
ATOM 720 N N . GLY A 1 92 ? -5.926 -11.689 15.956 1.00 82.00 92 GLY A N 1
ATOM 721 C CA . GLY A 1 92 ? -7.062 -11.868 16.866 1.00 82.00 92 GLY A CA 1
ATOM 722 C C . GLY A 1 92 ? -7.875 -10.593 17.119 1.00 82.00 92 GLY A C 1
ATOM 723 O O . GLY A 1 92 ? -8.652 -10.537 18.072 1.00 82.00 92 GLY A O 1
ATOM 724 N N . ILE A 1 93 ? -7.693 -9.553 16.300 1.00 85.88 93 ILE A N 1
ATOM 725 C CA . ILE A 1 93 ? -8.456 -8.304 16.386 1.00 85.88 93 ILE A CA 1
ATOM 726 C C . ILE A 1 93 ? -9.759 -8.491 15.610 1.00 85.88 93 ILE A C 1
ATOM 728 O O . ILE A 1 93 ? -9.747 -8.867 14.441 1.00 85.88 93 ILE A O 1
ATOM 732 N N . VAL A 1 94 ? -10.888 -8.195 16.254 1.00 88.81 94 VAL A N 1
ATOM 733 C CA . VAL A 1 94 ? -12.204 -8.289 15.614 1.00 88.81 94 VAL A CA 1
ATOM 734 C C . VAL A 1 94 ? -12.423 -7.049 14.757 1.00 88.81 94 VAL A C 1
ATOM 736 O O . VAL A 1 94 ? -12.535 -5.937 15.282 1.00 88.81 94 VAL A O 1
ATOM 739 N N . VAL A 1 95 ? -12.503 -7.244 13.444 1.00 91.12 95 VAL A N 1
ATOM 740 C CA . VAL A 1 95 ? -12.845 -6.191 12.489 1.00 91.12 95 VAL A CA 1
ATOM 741 C C . VAL A 1 95 ? -14.355 -6.186 12.286 1.00 91.12 95 VAL A C 1
ATOM 743 O O . VAL A 1 95 ? -14.937 -7.184 11.874 1.00 91.12 95 VAL A O 1
ATOM 746 N N . LEU A 1 96 ? -14.997 -5.070 12.610 1.00 89.88 96 LEU A N 1
ATOM 747 C CA . LEU A 1 96 ? -16.425 -4.877 12.401 1.00 89.88 96 LEU A CA 1
ATOM 748 C C . LEU A 1 96 ? -16.673 -4.330 10.995 1.00 89.88 96 LEU A C 1
ATOM 750 O O . LEU A 1 96 ? -15.987 -3.400 10.567 1.00 89.88 96 LEU A O 1
ATOM 754 N N . ASP A 1 97 ? -17.691 -4.857 10.316 1.00 80.00 97 ASP A N 1
ATOM 755 C CA . ASP A 1 97 ? -18.125 -4.330 9.018 1.00 80.00 97 ASP A CA 1
ATOM 756 C C . ASP A 1 97 ? -18.836 -2.969 9.167 1.00 80.00 97 ASP A C 1
ATOM 758 O O . ASP A 1 97 ? -18.815 -2.145 8.254 1.00 80.00 97 ASP A O 1
ATOM 762 N N . ASN A 1 98 ? -19.413 -2.694 10.343 1.00 80.81 98 ASN A N 1
ATOM 763 C CA . ASN A 1 98 ? -20.018 -1.413 10.699 1.00 80.81 98 ASN A CA 1
ATOM 764 C C . ASN A 1 98 ? -19.894 -1.112 12.208 1.00 80.81 98 ASN A C 1
ATOM 766 O O . ASN A 1 98 ? -19.511 -1.967 13.007 1.00 80.81 98 ASN A O 1
ATOM 770 N N . ASN A 1 99 ? -20.203 0.122 12.614 1.00 81.50 99 ASN A N 1
ATOM 771 C CA . ASN A 1 99 ? -20.316 0.506 14.026 1.00 81.50 99 ASN A CA 1
ATOM 772 C C . ASN A 1 99 ? -21.718 1.062 14.312 1.00 81.50 99 ASN A C 1
ATOM 774 O O . ASN A 1 99 ? -21.851 2.174 14.819 1.00 81.50 99 ASN A O 1
ATOM 778 N N . ASP A 1 100 ? -22.760 0.304 13.962 1.00 72.12 100 ASP A N 1
ATOM 779 C CA . ASP A 1 100 ? -24.162 0.759 14.007 1.00 72.12 100 ASP A CA 1
ATOM 780 C C . ASP A 1 100 ? -24.633 1.150 15.414 1.00 72.12 100 ASP A C 1
ATOM 782 O O . ASP A 1 100 ? -25.471 2.032 15.583 1.00 72.12 100 ASP A O 1
ATOM 786 N N . GLN A 1 101 ? -24.043 0.551 16.450 1.00 73.44 101 GLN A N 1
ATOM 787 C CA . GLN A 1 101 ? -24.313 0.912 17.846 1.00 73.44 101 GLN A CA 1
ATOM 788 C C . GLN A 1 101 ? -23.557 2.174 18.298 1.00 73.44 101 GLN A C 1
ATOM 790 O O . GLN A 1 101 ? -23.620 2.531 19.473 1.00 73.44 101 GLN A O 1
ATOM 795 N N . ASN A 1 102 ? -22.811 2.825 17.393 1.00 72.06 102 ASN A N 1
ATOM 796 C CA . ASN A 1 102 ? -21.945 3.976 17.657 1.00 72.06 102 ASN A CA 1
ATOM 797 C C . ASN A 1 102 ? -21.107 3.800 18.926 1.00 72.06 102 ASN A C 1
ATOM 799 O O . ASN A 1 102 ? -20.928 4.739 19.703 1.00 72.06 102 ASN A O 1
ATOM 803 N N . SER A 1 103 ? -20.589 2.586 19.144 1.00 82.88 103 SER A N 1
ATOM 804 C CA . SER A 1 103 ? -19.874 2.288 20.375 1.00 82.88 103 SER A CA 1
ATOM 805 C C . SER A 1 103 ? -18.643 3.192 20.463 1.00 82.88 103 SER A C 1
ATOM 807 O O . SER A 1 103 ? -17.781 3.135 19.576 1.00 82.88 103 SER A O 1
ATOM 809 N N . PRO A 1 104 ? -18.538 4.026 21.514 1.00 81.25 104 PRO A N 1
ATOM 810 C CA . PRO A 1 104 ? -17.443 4.979 21.656 1.00 81.25 104 PRO A CA 1
ATOM 811 C C . PRO A 1 104 ? -16.104 4.288 21.960 1.00 81.25 104 PRO A C 1
ATOM 813 O O . PRO A 1 104 ? -15.049 4.907 21.855 1.00 81.25 104 PRO A O 1
ATOM 816 N N . TYR A 1 105 ? -16.141 2.999 22.310 1.00 84.06 105 TYR A N 1
ATOM 817 C CA . TYR A 1 105 ? -14.975 2.180 22.642 1.00 84.06 105 TYR A CA 1
ATOM 818 C C . TYR A 1 105 ? -14.425 1.386 21.448 1.00 84.06 105 TYR A C 1
ATOM 820 O O . TYR A 1 105 ? -13.364 0.768 21.556 1.00 84.06 105 TYR A O 1
ATOM 828 N N . VAL A 1 106 ? -15.122 1.393 20.307 1.00 89.25 106 VAL A N 1
ATOM 829 C CA . VAL A 1 106 ? -14.618 0.800 19.063 1.00 89.25 106 VAL A CA 1
ATOM 830 C C . VAL A 1 106 ? -13.628 1.765 18.425 1.00 89.25 106 VAL A C 1
ATOM 832 O O . VAL A 1 106 ? -13.948 2.924 18.166 1.00 89.25 106 VAL A O 1
ATOM 835 N N . SER A 1 107 ? -12.423 1.273 18.137 1.00 89.94 107 SER A N 1
ATOM 836 C CA . SER A 1 107 ? -11.411 2.075 17.450 1.00 89.94 107 SER A CA 1
ATOM 837 C C . SER A 1 107 ? -11.755 2.210 15.972 1.00 89.94 107 SER A C 1
ATOM 839 O O . SER A 1 107 ? -11.752 1.222 15.241 1.00 89.94 107 SER A O 1
ATOM 841 N N . LYS A 1 108 ? -12.025 3.434 15.531 1.00 92.44 108 LYS A N 1
ATOM 842 C CA . LYS A 1 108 ? -12.195 3.789 14.125 1.00 92.44 108 LYS A CA 1
ATOM 843 C C . LYS A 1 108 ? -10.826 3.944 13.482 1.00 92.44 108 LYS A C 1
ATOM 845 O O . LYS A 1 108 ? -9.967 4.643 14.027 1.00 92.44 108 LYS A O 1
ATOM 850 N N . ILE A 1 109 ? -10.644 3.291 12.342 1.00 93.12 109 ILE A N 1
ATOM 851 C CA . ILE A 1 109 ? -9.463 3.433 11.499 1.00 93.12 109 ILE A CA 1
ATOM 852 C C . ILE A 1 109 ? -9.869 4.132 10.211 1.00 93.12 109 ILE A C 1
ATOM 854 O O . ILE A 1 109 ? -10.694 3.612 9.458 1.00 93.12 109 ILE A O 1
ATOM 858 N N . ASP A 1 110 ? -9.242 5.277 9.967 1.00 94.94 110 ASP A N 1
ATOM 859 C CA . ASP A 1 110 ? -9.312 6.000 8.706 1.00 94.94 110 ASP A CA 1
ATOM 860 C C . ASP A 1 110 ? -7.922 6.024 8.057 1.00 94.94 110 ASP A C 1
ATOM 862 O O . ASP A 1 110 ? -6.909 6.172 8.746 1.00 94.94 110 ASP A O 1
ATOM 866 N N . LEU A 1 111 ? -7.865 5.891 6.735 1.00 95.94 111 LEU A N 1
ATOM 867 C CA . LEU A 1 111 ? -6.639 5.988 5.950 1.00 95.94 111 LEU A CA 1
ATOM 868 C C . LEU A 1 111 ? -6.860 6.872 4.723 1.00 95.94 111 LEU A C 1
ATOM 870 O O . LEU A 1 111 ? -7.852 6.737 4.012 1.00 95.94 111 LEU A O 1
ATOM 874 N N . GLU A 1 112 ? -5.893 7.730 4.435 1.00 97.31 112 GLU A N 1
ATOM 875 C CA . GLU A 1 112 ? -5.831 8.505 3.200 1.00 97.31 112 GLU A CA 1
ATOM 876 C C . GLU A 1 112 ? -4.470 8.317 2.532 1.00 97.31 112 GLU A C 1
ATOM 878 O O . GLU A 1 112 ? -3.435 8.589 3.144 1.00 97.31 112 GLU A O 1
ATOM 883 N N . PHE A 1 113 ? -4.454 7.880 1.273 1.00 97.75 113 PHE A N 1
ATOM 884 C CA . PHE A 1 113 ? -3.242 7.936 0.462 1.00 97.75 113 PHE A CA 1
ATOM 885 C C . PHE A 1 113 ? -3.010 9.361 -0.034 1.00 97.75 113 PHE A C 1
ATOM 887 O O . PHE A 1 113 ? -3.870 9.951 -0.679 1.00 97.75 113 PHE A O 1
ATOM 894 N N . ILE A 1 114 ? -1.825 9.907 0.244 1.00 97.50 114 ILE A N 1
ATOM 895 C CA . ILE A 1 114 ? -1.502 11.309 -0.070 1.00 97.50 114 ILE A CA 1
ATOM 896 C C . ILE A 1 114 ? -0.423 11.452 -1.142 1.00 97.50 114 ILE A C 1
ATOM 898 O O . ILE A 1 114 ? -0.288 12.512 -1.749 1.00 97.50 114 ILE A O 1
ATOM 902 N N . SER A 1 115 ? 0.377 10.409 -1.379 1.00 97.38 115 SER A N 1
ATOM 903 C CA . SER A 1 115 ? 1.404 10.439 -2.418 1.00 97.38 115 SER A CA 1
ATOM 904 C C . SER A 1 115 ? 1.786 9.039 -2.873 1.00 97.38 115 SER A C 1
ATOM 906 O O . SER A 1 115 ? 1.974 8.140 -2.057 1.00 97.38 115 SER A O 1
ATOM 908 N N . TYR A 1 116 ? 1.960 8.895 -4.181 1.00 97.94 116 TYR A N 1
ATOM 909 C CA . TYR A 1 116 ? 2.581 7.749 -4.820 1.00 97.94 116 TYR A CA 1
ATOM 910 C C . TYR A 1 116 ? 3.492 8.245 -5.934 1.00 97.94 116 TYR A C 1
ATOM 912 O O . TYR A 1 116 ? 3.196 9.240 -6.599 1.00 97.94 116 TYR A O 1
ATOM 920 N N . GLY A 1 117 ? 4.591 7.539 -6.144 1.00 96.25 117 GLY A N 1
ATOM 921 C CA . GLY A 1 117 ? 5.423 7.732 -7.314 1.00 96.25 117 GLY A CA 1
ATOM 922 C C . GLY A 1 117 ? 6.253 6.493 -7.567 1.00 96.25 117 GLY A C 1
ATOM 923 O O . GLY A 1 117 ? 6.824 5.927 -6.632 1.00 96.25 117 GLY A O 1
ATOM 924 N N . ALA A 1 118 ? 6.323 6.103 -8.831 1.00 97.38 118 ALA A N 1
ATOM 925 C CA . ALA A 1 118 ? 7.194 5.045 -9.292 1.00 97.38 118 ALA A CA 1
ATOM 926 C C . ALA A 1 118 ? 8.037 5.523 -10.476 1.00 97.38 118 ALA A C 1
ATOM 928 O O . ALA A 1 118 ? 7.567 6.287 -11.323 1.00 97.38 118 ALA A O 1
ATOM 929 N N . THR A 1 119 ? 9.278 5.060 -10.540 1.00 97.38 119 THR A N 1
ATOM 930 C CA . THR A 1 119 ? 10.200 5.325 -11.642 1.00 97.38 119 THR A CA 1
ATOM 931 C C . THR A 1 119 ? 10.910 4.032 -12.007 1.00 97.38 119 THR A C 1
ATOM 933 O O . THR A 1 119 ? 11.437 3.359 -11.128 1.00 97.38 119 THR A O 1
ATOM 936 N N . GLN A 1 120 ? 10.928 3.696 -13.293 1.00 96.88 120 GLN A N 1
ATOM 937 C CA . GLN A 1 120 ? 11.774 2.648 -13.845 1.00 96.88 120 GLN A CA 1
ATOM 938 C C . GLN A 1 120 ? 12.989 3.284 -14.526 1.00 96.88 120 GLN A C 1
ATOM 940 O O . GLN A 1 120 ? 12.829 4.112 -15.431 1.00 96.88 120 GLN A O 1
ATOM 945 N N . ASP A 1 121 ? 14.181 2.853 -14.129 1.00 94.94 121 ASP A N 1
ATOM 946 C CA . ASP A 1 121 ? 15.449 3.212 -14.760 1.00 94.94 121 ASP A CA 1
ATOM 947 C C . ASP A 1 121 ? 16.234 1.962 -15.212 1.00 94.94 121 ASP A C 1
ATOM 949 O O . ASP A 1 121 ? 15.655 0.895 -15.420 1.00 94.94 121 ASP A O 1
ATOM 953 N N . ALA A 1 122 ? 17.542 2.107 -15.448 1.00 93.69 122 ALA A N 1
ATOM 954 C CA . ALA A 1 122 ? 18.404 1.009 -15.886 1.00 93.69 122 ALA A CA 1
ATOM 955 C C . ALA A 1 122 ? 18.674 -0.046 -14.795 1.00 93.69 122 ALA A C 1
ATOM 957 O O . ALA A 1 122 ? 19.069 -1.164 -15.122 1.00 93.69 122 ALA A O 1
ATOM 958 N N . ILE A 1 123 ? 18.495 0.300 -13.518 1.00 95.25 123 ILE A N 1
ATOM 959 C CA . ILE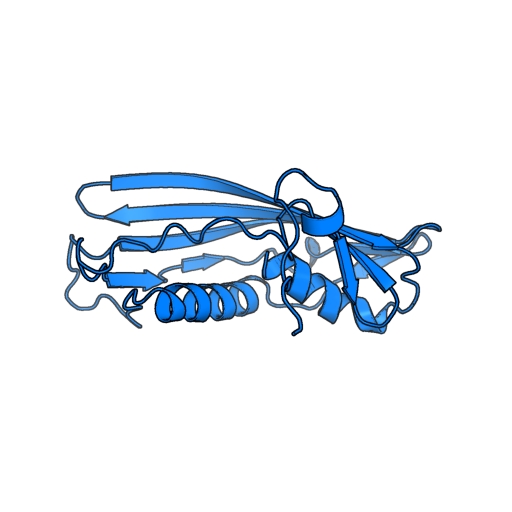 A 1 123 ? 18.688 -0.595 -12.372 1.00 95.25 123 ILE A CA 1
ATOM 960 C C . ILE A 1 123 ? 17.398 -1.368 -12.106 1.00 95.25 123 ILE A C 1
ATOM 962 O O . ILE A 1 123 ? 17.444 -2.573 -11.842 1.00 95.25 123 ILE A O 1
ATOM 966 N N . GLY A 1 124 ? 16.245 -0.706 -12.196 1.00 96.12 124 GLY A N 1
ATOM 967 C CA . GLY A 1 124 ? 14.952 -1.362 -12.061 1.00 96.12 124 GLY A CA 1
ATOM 968 C C . GLY A 1 124 ? 13.834 -0.409 -11.662 1.00 96.12 124 GLY A C 1
ATOM 969 O O . GLY A 1 124 ? 13.788 0.735 -12.106 1.00 96.12 124 GLY A O 1
ATOM 970 N N . LEU A 1 125 ? 12.893 -0.905 -10.858 1.00 97.62 125 LEU A N 1
ATOM 971 C CA . LEU A 1 125 ? 11.730 -0.148 -10.400 1.00 97.62 125 LEU A CA 1
ATOM 972 C C . LEU A 1 125 ? 11.972 0.410 -9.003 1.00 97.62 125 LEU A C 1
ATOM 974 O O . LEU A 1 125 ? 12.156 -0.349 -8.059 1.00 97.62 125 LEU A O 1
ATOM 978 N N . HIS A 1 126 ? 11.842 1.721 -8.866 1.00 97.75 126 HIS A N 1
ATOM 979 C CA . HIS A 1 126 ? 11.881 2.446 -7.604 1.00 97.75 126 HIS A CA 1
ATOM 980 C C . HIS A 1 126 ? 10.482 2.966 -7.317 1.00 97.75 126 HIS A C 1
ATOM 982 O O . HIS A 1 126 ? 9.877 3.613 -8.175 1.00 97.75 126 HIS A O 1
ATOM 988 N N . SER A 1 127 ? 9.912 2.682 -6.150 1.00 97.69 127 SER A N 1
ATOM 989 C CA . SER A 1 127 ? 8.569 3.167 -5.816 1.00 97.69 127 SER A CA 1
ATOM 990 C C . SER A 1 127 ? 8.473 3.651 -4.381 1.00 97.69 127 SER A C 1
ATOM 992 O O . SER A 1 127 ? 9.153 3.157 -3.486 1.00 97.69 127 SER A O 1
ATOM 994 N N . LYS A 1 128 ? 7.600 4.632 -4.167 1.00 97.69 128 LYS A N 1
ATOM 995 C CA . LYS A 1 128 ? 7.309 5.209 -2.859 1.00 97.69 128 LYS A CA 1
ATOM 996 C C . LYS A 1 128 ? 5.813 5.408 -2.706 1.00 97.69 128 LYS A C 1
ATOM 998 O O . LYS A 1 128 ? 5.157 5.924 -3.612 1.00 97.69 128 LYS A O 1
ATOM 1003 N N . LEU A 1 129 ? 5.310 5.074 -1.526 1.00 97.69 129 LEU A N 1
ATOM 1004 C CA . LEU A 1 129 ? 3.924 5.271 -1.135 1.00 97.69 129 LEU A CA 1
ATOM 1005 C C . LEU A 1 129 ? 3.865 6.003 0.204 1.00 97.69 129 LEU A C 1
ATOM 1007 O O . LEU A 1 129 ? 4.663 5.757 1.111 1.00 97.69 129 LEU A O 1
ATOM 1011 N N . VAL A 1 130 ? 2.933 6.945 0.315 1.00 97.69 130 VAL A N 1
ATOM 1012 C CA . VAL A 1 130 ? 2.684 7.701 1.539 1.00 97.69 130 VAL A CA 1
ATOM 1013 C C . VAL A 1 130 ? 1.195 7.723 1.818 1.00 97.69 130 VAL A C 1
ATOM 1015 O O . VAL A 1 130 ? 0.395 8.136 0.974 1.00 97.69 130 VAL A O 1
ATOM 1018 N N . GLY A 1 131 ? 0.847 7.341 3.039 1.00 97.00 131 GLY A N 1
ATOM 1019 C CA . GLY A 1 131 ? -0.505 7.408 3.556 1.00 97.00 131 GLY A CA 1
ATOM 1020 C C . GLY A 1 131 ? -0.546 8.065 4.926 1.00 97.00 131 GLY A C 1
ATOM 1021 O O . GLY A 1 131 ? 0.468 8.225 5.611 1.00 97.00 131 GLY A O 1
ATOM 1022 N N . VAL A 1 132 ? -1.742 8.452 5.334 1.00 97.50 132 VAL A N 1
ATOM 1023 C CA . VAL A 1 132 ? -2.002 8.994 6.655 1.00 97.50 132 VAL A CA 1
ATOM 1024 C C . VAL A 1 132 ? -3.065 8.144 7.321 1.00 97.50 132 VAL A C 1
ATOM 1026 O O . VAL A 1 132 ? -4.199 8.093 6.861 1.00 97.50 132 VAL A O 1
ATOM 1029 N N . LEU A 1 133 ? -2.673 7.476 8.401 1.00 94.75 133 LEU A N 1
ATOM 1030 C CA . LEU A 1 133 ? -3.532 6.630 9.214 1.00 94.75 133 LEU A CA 1
ATOM 1031 C C . LEU A 1 133 ? -4.013 7.424 10.424 1.00 94.75 133 LEU A C 1
ATOM 1033 O O . LEU A 1 133 ? -3.204 7.996 11.157 1.00 94.75 133 LEU A O 1
ATOM 1037 N N . GLN A 1 134 ? -5.311 7.415 10.678 1.00 94.69 134 GLN A N 1
ATOM 1038 C CA . GLN A 1 134 ? -5.899 7.944 11.896 1.00 94.69 134 GLN A CA 1
ATOM 1039 C C . GLN A 1 134 ? -6.582 6.818 12.665 1.00 94.69 134 GLN A C 1
ATOM 1041 O O . GLN A 1 134 ? -7.364 6.051 12.114 1.00 94.69 134 GLN A O 1
ATOM 1046 N N . VAL A 1 135 ? -6.279 6.734 13.958 1.00 92.62 135 VAL A N 1
ATOM 1047 C CA . VAL A 1 135 ? -6.921 5.810 14.891 1.00 92.62 135 VAL A CA 1
ATOM 1048 C C . VAL A 1 135 ? -7.614 6.635 15.960 1.00 92.62 135 VAL A C 1
ATOM 1050 O O . VAL A 1 135 ? -6.952 7.380 16.691 1.00 92.62 135 VAL A O 1
ATOM 1053 N N . SER A 1 136 ? -8.933 6.495 16.062 1.00 91.19 136 SER A N 1
ATOM 1054 C CA . SER A 1 136 ? -9.733 7.258 17.020 1.00 91.19 136 SER A CA 1
ATOM 1055 C C . SER A 1 136 ? -10.755 6.408 17.777 1.00 91.19 136 SER A C 1
ATOM 1057 O O . SER A 1 136 ? -11.326 5.472 17.234 1.00 91.19 136 SER A O 1
ATOM 1059 N N . ASP A 1 137 ? -10.960 6.724 19.050 1.00 89.69 137 ASP A N 1
ATOM 1060 C CA . ASP A 1 137 ? -12.060 6.281 19.912 1.00 89.69 137 ASP A CA 1
ATOM 1061 C C . ASP A 1 137 ? -12.331 7.389 20.954 1.00 89.69 137 ASP A C 1
ATOM 1063 O O . ASP A 1 137 ? -11.786 8.489 20.846 1.00 89.69 137 ASP A O 1
ATOM 1067 N N . ILE A 1 138 ? -13.168 7.138 21.960 1.00 88.00 138 ILE A N 1
ATOM 1068 C CA . ILE A 1 138 ? -13.475 8.128 23.010 1.00 88.00 138 ILE A CA 1
ATOM 1069 C C . ILE A 1 138 ? -12.262 8.568 23.841 1.00 88.00 138 ILE A C 1
ATOM 1071 O O . ILE A 1 138 ? -12.253 9.671 24.376 1.00 88.00 138 ILE A O 1
ATOM 1075 N N . ASN A 1 139 ? -11.232 7.728 23.938 1.00 85.38 139 ASN A N 1
ATOM 1076 C CA . ASN A 1 139 ? -10.052 7.958 24.769 1.00 85.38 139 ASN A CA 1
ATOM 1077 C C . ASN A 1 139 ? -8.819 8.366 23.954 1.00 85.38 139 ASN A C 1
ATOM 1079 O O . ASN A 1 139 ? -7.824 8.814 24.527 1.00 85.38 139 ASN A O 1
ATOM 1083 N N . LYS A 1 140 ? -8.826 8.171 22.631 1.00 86.88 140 LYS A N 1
ATOM 1084 C CA . LYS A 1 140 ? -7.663 8.447 21.785 1.00 86.88 140 LYS A CA 1
ATOM 1085 C C . LYS A 1 140 ? -8.054 9.033 20.441 1.00 86.88 140 LYS A C 1
ATOM 1087 O O . LYS A 1 140 ? -9.019 8.624 19.816 1.00 86.88 140 LYS A O 1
ATOM 1092 N N . ASN A 1 141 ? -7.216 9.931 19.945 1.00 92.62 141 ASN A N 1
ATOM 1093 C CA . ASN A 1 141 ? -7.250 10.384 18.565 1.00 92.62 141 ASN A CA 1
ATOM 1094 C C . ASN A 1 141 ? -5.806 10.596 18.109 1.00 92.62 141 ASN A C 1
ATOM 1096 O O . ASN A 1 141 ? -5.161 11.566 18.506 1.00 92.62 141 ASN A O 1
ATOM 1100 N N . LYS A 1 142 ? -5.260 9.639 17.358 1.00 92.81 142 LYS A N 1
ATOM 1101 C CA . LYS A 1 142 ? -3.863 9.662 16.909 1.00 92.81 142 LYS A CA 1
ATOM 1102 C C . LYS A 1 142 ? -3.796 9.587 15.396 1.00 92.81 142 LYS A C 1
ATOM 1104 O O . LYS A 1 142 ? -4.488 8.776 14.789 1.00 92.81 142 LYS A O 1
ATOM 1109 N N . LYS A 1 143 ? -2.924 10.403 14.810 1.00 94.69 143 LYS A N 1
ATOM 1110 C CA . LYS A 1 143 ? -2.678 10.471 13.371 1.00 94.69 143 LYS A CA 1
ATOM 1111 C C . LYS A 1 143 ? -1.207 10.172 13.099 1.00 94.69 143 LYS A C 1
ATOM 1113 O O . LYS A 1 143 ? -0.331 10.737 13.750 1.00 94.69 143 LYS A O 1
ATOM 1118 N N . PHE A 1 144 ? -0.947 9.286 12.149 1.00 92.75 144 PHE A N 1
ATOM 1119 C CA . PHE A 1 144 ? 0.380 8.807 11.785 1.00 92.75 144 PHE A CA 1
ATOM 1120 C C . PHE A 1 144 ? 0.569 8.980 10.286 1.00 92.75 144 PHE A C 1
ATOM 1122 O O . PHE A 1 144 ? -0.281 8.566 9.503 1.00 92.75 144 PHE A O 1
ATOM 1129 N N . THR A 1 145 ? 1.683 9.574 9.867 1.00 95.12 145 THR A N 1
ATOM 1130 C CA . THR A 1 145 ? 2.080 9.515 8.457 1.00 95.12 145 THR A CA 1
ATOM 1131 C C . THR A 1 145 ? 2.931 8.276 8.242 1.00 95.12 145 THR A C 1
ATOM 1133 O O . THR A 1 145 ? 4.026 8.181 8.797 1.00 95.12 145 THR A O 1
ATOM 1136 N N . ILE A 1 146 ? 2.431 7.356 7.429 1.00 92.62 146 ILE A N 1
ATOM 1137 C CA . ILE A 1 146 ? 3.098 6.111 7.064 1.00 92.62 146 ILE A CA 1
ATOM 1138 C C . ILE A 1 146 ? 3.746 6.313 5.700 1.00 92.62 146 ILE A C 1
ATOM 1140 O O . ILE A 1 146 ? 3.163 6.916 4.797 1.00 92.62 146 ILE A O 1
ATOM 1144 N N . ARG A 1 147 ? 4.989 5.862 5.571 1.00 94.94 147 ARG A N 1
ATOM 1145 C CA . ARG A 1 147 ? 5.779 5.955 4.346 1.00 94.94 147 ARG A CA 1
ATOM 1146 C C . ARG A 1 147 ? 6.443 4.612 4.136 1.00 94.94 147 ARG A C 1
ATOM 1148 O O . ARG A 1 147 ? 6.994 4.083 5.094 1.00 94.94 147 ARG A O 1
ATOM 1155 N N . THR A 1 148 ? 6.409 4.128 2.907 1.00 94.81 148 THR A N 1
ATOM 1156 C CA . THR A 1 148 ? 7.159 2.942 2.512 1.00 94.81 148 THR A CA 1
ATOM 1157 C C . THR A 1 148 ? 7.756 3.128 1.123 1.00 94.81 148 THR A C 1
ATOM 1159 O O . THR A 1 148 ? 7.290 3.959 0.322 1.00 94.81 148 THR A O 1
ATOM 1162 N N . LYS A 1 149 ? 8.837 2.403 0.871 1.00 96.50 149 LYS A N 1
ATOM 1163 C CA . LYS A 1 149 ? 9.590 2.378 -0.370 1.00 96.50 149 LYS A CA 1
ATOM 1164 C C . LYS A 1 149 ? 9.934 0.943 -0.726 1.00 96.50 149 LYS A C 1
ATOM 1166 O O . LYS A 1 149 ? 10.215 0.118 0.142 1.00 96.50 149 LYS A O 1
ATOM 1171 N N . GLN A 1 150 ? 10.018 0.705 -2.025 1.00 95.81 150 GLN A N 1
ATOM 1172 C CA . GLN A 1 150 ? 10.578 -0.525 -2.557 1.00 95.81 150 GLN A CA 1
ATOM 1173 C C . GLN A 1 150 ? 11.508 -0.238 -3.730 1.00 95.81 150 GLN A C 1
ATOM 1175 O O . GLN A 1 150 ? 11.289 0.716 -4.486 1.00 95.81 150 GLN A O 1
ATOM 1180 N N . ASP A 1 151 ? 12.455 -1.146 -3.921 1.00 97.25 151 ASP A N 1
ATOM 1181 C CA . ASP A 1 151 ? 13.321 -1.220 -5.086 1.00 97.25 151 ASP A CA 1
ATOM 1182 C C . ASP A 1 151 ? 13.277 -2.645 -5.654 1.00 97.25 151 ASP A C 1
ATOM 1184 O O . ASP A 1 151 ? 13.423 -3.625 -4.924 1.00 97.25 151 ASP A O 1
ATOM 1188 N N . VAL A 1 152 ? 13.057 -2.776 -6.961 1.00 97.25 152 VAL A N 1
ATOM 1189 C CA . VAL A 1 152 ? 12.994 -4.065 -7.665 1.00 97.25 152 VAL A CA 1
ATOM 1190 C C . VAL A 1 152 ? 14.067 -4.080 -8.740 1.00 97.25 152 VAL A C 1
ATOM 1192 O O . VAL A 1 152 ? 13.872 -3.543 -9.832 1.00 97.25 152 VAL A O 1
ATOM 1195 N N . GLN A 1 153 ? 15.217 -4.670 -8.429 1.00 97.12 153 GLN A N 1
ATOM 1196 C CA . GLN A 1 153 ? 16.359 -4.687 -9.340 1.00 97.12 153 GLN A CA 1
ATOM 1197 C C . GLN A 1 153 ? 16.134 -5.673 -10.490 1.00 97.12 153 GLN A C 1
ATOM 1199 O O . GLN A 1 153 ? 15.678 -6.798 -10.278 1.00 97.12 153 GLN A O 1
ATOM 1204 N N . GLY A 1 154 ? 16.481 -5.252 -11.706 1.00 94.88 154 GLY A N 1
ATOM 1205 C CA . GLY A 1 154 ? 16.262 -6.017 -12.935 1.00 94.88 154 GLY A CA 1
ATOM 1206 C C . GLY A 1 154 ? 14.823 -5.963 -13.460 1.00 94.88 154 GLY A C 1
ATOM 1207 O O . GLY A 1 154 ? 14.476 -6.728 -1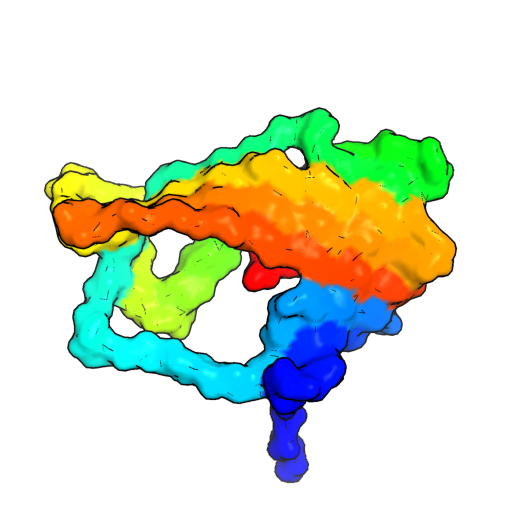4.357 1.00 94.88 154 GLY A O 1
ATOM 1208 N N . PHE A 1 155 ? 13.977 -5.085 -12.913 1.00 96.38 155 PHE A N 1
ATOM 1209 C CA . PHE A 1 155 ? 12.615 -4.887 -13.404 1.00 96.38 155 PHE A CA 1
ATOM 1210 C C . PHE A 1 155 ? 12.606 -4.248 -14.802 1.00 96.38 155 PHE A C 1
ATOM 1212 O O . PHE A 1 155 ? 13.058 -3.115 -14.974 1.00 96.38 155 PHE A O 1
ATOM 1219 N N . ASP A 1 156 ? 12.029 -4.948 -15.784 1.00 93.56 156 ASP A N 1
ATOM 1220 C CA . ASP A 1 156 ? 11.811 -4.421 -17.143 1.00 93.56 156 ASP A CA 1
ATOM 1221 C C . ASP A 1 156 ? 10.394 -4.671 -17.696 1.00 93.56 156 ASP A C 1
ATOM 1223 O O . ASP A 1 156 ? 9.911 -3.909 -18.538 1.00 93.56 156 ASP A O 1
ATOM 1227 N N . ASP A 1 157 ? 9.686 -5.696 -17.206 1.00 93.44 157 ASP A N 1
ATOM 1228 C CA . ASP A 1 157 ? 8.327 -5.998 -17.664 1.00 93.44 157 ASP A CA 1
ATOM 1229 C C . ASP A 1 157 ? 7.277 -5.117 -16.969 1.00 93.44 157 ASP A C 1
ATOM 1231 O O . ASP A 1 157 ? 6.808 -5.397 -15.865 1.00 93.44 157 ASP A O 1
ATOM 1235 N N . LEU A 1 158 ? 6.844 -4.068 -17.672 1.00 92.56 158 LEU A N 1
ATOM 1236 C CA . LEU A 1 158 ? 5.778 -3.156 -17.242 1.00 92.56 158 LEU A CA 1
ATOM 1237 C C . LEU A 1 158 ? 4.443 -3.853 -16.930 1.00 92.56 158 LEU A C 1
ATOM 1239 O O . LEU A 1 158 ? 3.620 -3.295 -16.204 1.00 92.56 158 LEU A O 1
ATOM 1243 N N . LYS A 1 159 ? 4.202 -5.073 -17.429 1.00 92.12 159 LYS A N 1
ATOM 1244 C CA . LYS A 1 159 ? 2.999 -5.842 -17.063 1.00 92.12 159 LYS A CA 1
ATOM 1245 C C . LYS A 1 159 ? 3.011 -6.259 -15.593 1.00 92.12 159 LYS A C 1
ATOM 1247 O O . LYS A 1 159 ? 1.954 -6.494 -15.012 1.00 92.12 159 LYS A O 1
ATOM 1252 N N . GLU A 1 160 ? 4.185 -6.322 -14.969 1.00 93.50 160 GLU A N 1
ATOM 1253 C CA . GLU A 1 160 ? 4.329 -6.684 -13.561 1.00 93.50 160 GLU A CA 1
ATOM 1254 C C . GLU A 1 160 ? 4.201 -5.490 -12.603 1.00 93.50 160 GLU A C 1
ATOM 1256 O O . GLU A 1 160 ? 4.178 -5.686 -11.386 1.00 93.50 160 GLU A O 1
ATOM 1261 N N . THR A 1 161 ? 4.045 -4.260 -13.111 1.00 93.38 161 THR A N 1
ATOM 1262 C CA . THR A 1 161 ? 3.885 -3.047 -12.288 1.00 93.38 161 THR A CA 1
ATOM 1263 C C . THR A 1 161 ? 2.762 -3.186 -11.263 1.00 93.38 161 THR A C 1
ATOM 1265 O O . THR A 1 161 ? 2.943 -2.823 -10.100 1.00 93.38 161 THR A O 1
ATOM 1268 N N . THR A 1 162 ? 1.616 -3.749 -11.655 1.00 94.12 162 THR A N 1
ATOM 1269 C CA . THR A 1 162 ? 0.488 -3.975 -10.741 1.00 94.12 162 THR A CA 1
ATOM 1270 C C . THR A 1 162 ? 0.875 -4.904 -9.594 1.00 94.12 162 THR A C 1
ATOM 1272 O O . THR A 1 162 ? 0.592 -4.605 -8.436 1.00 94.12 162 THR A O 1
ATOM 1275 N N . PHE A 1 163 ? 1.592 -5.991 -9.883 1.00 95.50 163 PHE A N 1
ATOM 1276 C CA . PHE A 1 163 ? 2.034 -6.942 -8.864 1.00 95.50 163 PHE A CA 1
ATOM 1277 C C . PHE A 1 163 ? 2.968 -6.282 -7.840 1.00 95.50 163 PHE A C 1
ATOM 1279 O O . PHE A 1 163 ? 2.737 -6.385 -6.636 1.00 95.50 163 PHE A O 1
ATOM 1286 N N . TYR A 1 164 ? 3.979 -5.543 -8.301 1.00 95.62 164 TYR A N 1
ATOM 1287 C CA . TYR A 1 164 ? 4.896 -4.854 -7.390 1.00 95.62 164 TYR A CA 1
ATOM 1288 C C . TYR A 1 164 ? 4.239 -3.667 -6.678 1.00 95.62 164 TYR A C 1
ATOM 1290 O O . TYR A 1 164 ? 4.622 -3.344 -5.559 1.00 95.62 164 TYR A O 1
ATOM 1298 N N . THR A 1 165 ? 3.208 -3.050 -7.256 1.00 96.31 165 THR A N 1
ATOM 1299 C CA . THR A 1 165 ? 2.405 -2.034 -6.556 1.00 96.31 165 THR A CA 1
ATOM 1300 C C . THR A 1 165 ? 1.592 -2.661 -5.421 1.00 96.31 165 THR A C 1
ATOM 1302 O O . THR A 1 165 ? 1.529 -2.099 -4.333 1.00 96.31 165 THR A O 1
ATOM 1305 N N . HIS A 1 166 ? 1.031 -3.859 -5.619 1.00 95.62 166 HIS A N 1
ATOM 1306 C CA . HIS A 1 166 ? 0.370 -4.603 -4.542 1.00 95.62 166 HIS A CA 1
ATOM 1307 C C . HIS A 1 166 ? 1.326 -4.962 -3.400 1.00 95.62 166 HIS A C 1
ATOM 1309 O O . HIS A 1 166 ? 0.912 -4.920 -2.243 1.00 95.62 166 HIS A O 1
ATOM 1315 N N . LEU A 1 167 ? 2.580 -5.314 -3.707 1.00 93.69 167 LEU A N 1
ATOM 1316 C CA . LEU A 1 167 ? 3.592 -5.570 -2.680 1.00 93.69 167 LEU A CA 1
ATOM 1317 C C . LEU A 1 167 ? 3.909 -4.306 -1.876 1.00 93.69 167 LEU A C 1
ATOM 1319 O O . LEU A 1 167 ? 3.874 -4.371 -0.652 1.00 93.69 167 LEU A O 1
ATOM 1323 N N . LEU A 1 168 ? 4.102 -3.166 -2.548 1.00 95.44 168 LEU A N 1
ATOM 1324 C CA . LEU A 1 168 ? 4.306 -1.867 -1.895 1.00 95.44 168 LEU A CA 1
ATOM 1325 C C . LEU A 1 168 ? 3.153 -1.494 -0.957 1.00 95.44 168 LEU A C 1
ATOM 1327 O O . LEU A 1 168 ? 3.373 -0.977 0.126 1.00 95.44 168 LEU A O 1
ATOM 1331 N N . ILE A 1 169 ? 1.908 -1.734 -1.378 1.00 94.94 169 ILE A N 1
ATOM 1332 C CA . ILE A 1 169 ? 0.721 -1.425 -0.565 1.00 94.94 169 ILE A CA 1
ATOM 1333 C C . ILE A 1 169 ? 0.612 -2.362 0.648 1.00 94.94 169 ILE A C 1
ATOM 1335 O O . ILE A 1 169 ? 0.038 -1.978 1.663 1.00 94.94 169 ILE A O 1
ATOM 1339 N N . LYS A 1 170 ? 1.110 -3.598 0.540 1.00 91.12 170 LYS A N 1
ATOM 1340 C CA . LYS A 1 170 ? 1.046 -4.594 1.617 1.00 91.12 170 LYS A CA 1
ATOM 1341 C C . LYS A 1 170 ? 2.007 -4.288 2.775 1.00 91.12 170 LYS A C 1
ATOM 1343 O O . LYS A 1 170 ? 1.722 -4.721 3.891 1.00 91.12 170 LYS A O 1
ATOM 1348 N N . GLN A 1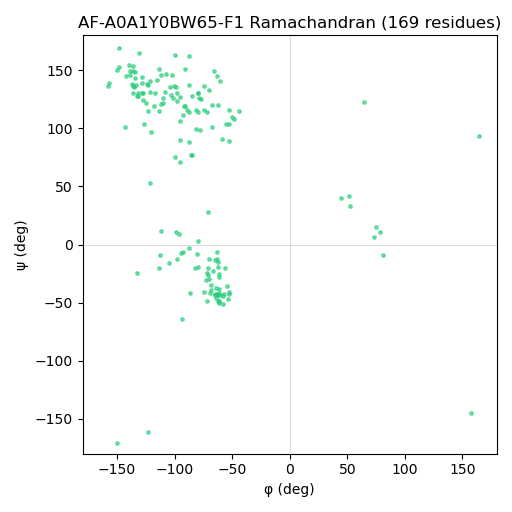 171 ? 3.141 -3.647 2.492 1.00 86.69 171 GLN A N 1
ATOM 1349 C CA . GLN A 1 171 ? 4.161 -3.266 3.480 1.00 86.69 171 GLN A CA 1
ATOM 1350 C C . GLN A 1 171 ? 3.591 -2.357 4.575 1.00 86.69 171 GLN A C 1
ATOM 1352 O O . GLN A 1 171 ? 3.963 -2.589 5.748 1.00 86.69 171 GLN A O 1
#

Secondary structure (DSSP, 8-state):
----SSB-TTSGGGTEEEETTEEEEESS-SSB--------TTS---EEEEEEEEPPPGGG-EEEETTEEEE----HHHHHHHHHHHHHHTTT-EEES--TT--TTSEEEEEEEEEEEEEE-SSEEEEEEEEEEEEE-SS-EEEEEEEEEEEEET---GGGHHHHHHHHHH-

Nearest PDB structures (foldseek):
  6uxc-assembly2_B  TM=5.494E-01  e=5.345E-04  Chlamydia trachomatis L2/434/Bu
  4hrv-assembly1_B  TM=5.173E-01  e=6.033E-04  Neisseria meningitidis
  8huc-assembly1_A  TM=6.613E-01  e=4.981E-01  Pseudomonas aeruginosa UCBPP-PA14
  8huc-assembly2_B  TM=5.984E-01  e=7.162E-01  Pseudomonas aeruginosa UCBPP-PA14
  8huc-assembly1_C  TM=5.715E-01  e=6.741E-01  Pseudomonas aeruginosa UCBPP-PA14

Solvent-accessib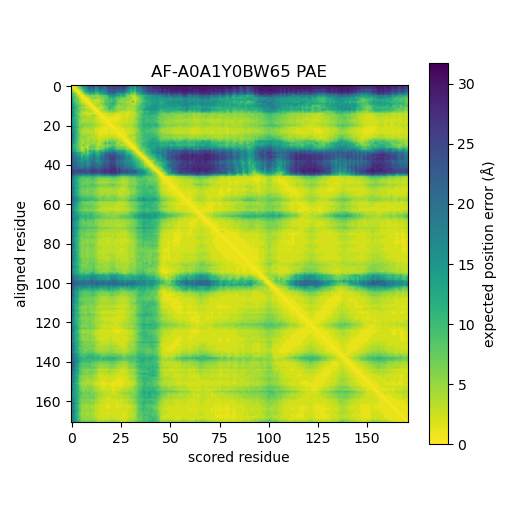le surface area (backbone atoms only — not comparable to full-atom values): 9646 Å² total; per-residue (Å²): 136,90,90,71,94,48,28,53,73,91,38,72,63,3,23,40,47,78,56,96,86,30,49,35,37,38,78,53,63,78,27,30,57,61,74,70,78,66,66,59,76,85,72,59,79,49,45,32,25,75,70,46,65,42,55,64,58,66,93,49,32,37,34,38,43,88,95,37,85,43,73,53,95,68,64,58,32,63,55,35,51,53,49,51,50,53,57,38,46,76,66,65,29,48,74,38,95,62,63,91,82,63,56,53,81,40,34,35,36,34,38,36,43,78,47,51,42,31,40,40,57,98,60,15,37,38,36,40,44,30,32,39,42,34,45,32,39,79,90,44,78,47,77,46,82,48,73,48,43,39,38,32,42,75,50,77,65,72,84,49,48,63,61,56,49,53,53,61,58,65,105

Radius of gyration: 18.06 Å; Cα contacts (8 Å, |Δi|>4): 324; chains: 1; bounding box: 45×41×48 Å

Sequence (171 aa):
SKNSQCSSCESPGGFEAKIKGLLYISDVGIQCCANKRTLDTGIALKKVYLHRFYDLKEGQKVLNAKGKKLFVDVNFNAVFYTYLKQELEARGIVVLDNNDQNSPYVSKIDLEFISYGATQDAIGLHSKLVGVLQVSDINKNKKFTIRTKQDVQGFDDLKETTFYTHLLIKQ